Protein AF-A0A9E0LZZ2-F1 (afdb_monomer_lite)

Sequence (57 aa):
MDKNHFICLGECEGVSGLPGVCQAADCSHFEQKLVECSCADGDHRVVRPEIEDSTEE

Secondary structure (DSSP, 8-state):
----EEE--STT--EESSS-B---TTSTTTTPBPEEE--SS----------------

Radius of gyration: 15.21 Å; chains: 1; bounding box: 47×24×28 Å

Structure (mmCIF, N/CA/C/O backbone):
data_AF-A0A9E0LZZ2-F1
#
_entry.id   AF-A0A9E0LZZ2-F1
#
loop_
_atom_site.group_PDB
_atom_site.id
_atom_site.type_symbol
_atom_site.label_atom_id
_atom_site.label_alt_id
_atom_site.label_comp_id
_atom_site.label_asym_id
_atom_site.label_entity_id
_atom_site.label_seq_id
_atom_site.pdbx_PDB_ins_code
_atom_site.Cartn_x
_atom_site.Cartn_y
_atom_site.Cartn_z
_atom_site.occupancy
_atom_site.B_iso_or_equiv
_atom_site.auth_seq_id
_atom_site.auth_comp_id
_atom_site.auth_asym_id
_atom_site.auth_atom_id
_atom_site.pdbx_PDB_model_num
ATOM 1 N N . MET A 1 1 ? 4.853 -4.713 -19.660 1.00 46.09 1 MET A N 1
ATOM 2 C CA . MET A 1 1 ? 5.016 -4.540 -18.207 1.00 46.09 1 MET A CA 1
ATOM 3 C C . MET A 1 1 ? 4.196 -3.343 -17.789 1.00 46.09 1 MET A C 1
ATOM 5 O O . MET A 1 1 ? 4.496 -2.229 -18.210 1.00 46.09 1 MET A O 1
ATOM 9 N N . ASP A 1 2 ? 3.122 -3.596 -17.060 1.00 55.62 2 ASP A N 1
ATOM 10 C CA . ASP A 1 2 ? 2.167 -2.598 -16.599 1.00 55.62 2 ASP A CA 1
ATOM 11 C C . ASP A 1 2 ? 2.827 -1.723 -15.529 1.00 55.62 2 ASP A C 1
ATOM 13 O O . ASP A 1 2 ? 3.049 -2.136 -14.393 1.00 55.62 2 ASP A O 1
ATOM 17 N N . LYS A 1 3 ? 3.204 -0.507 -15.933 1.00 62.62 3 LYS A N 1
ATOM 18 C CA . LYS A 1 3 ? 3.851 0.496 -15.071 1.00 62.62 3 LYS A CA 1
ATOM 19 C C . LYS A 1 3 ? 2.904 1.066 -14.013 1.00 62.62 3 LYS A C 1
ATOM 21 O O . LYS A 1 3 ? 3.350 1.778 -13.127 1.00 62.62 3 LYS A O 1
ATOM 26 N N . ASN A 1 4 ? 1.613 0.769 -14.117 1.00 75.56 4 ASN A N 1
ATOM 27 C CA . ASN A 1 4 ? 0.575 1.300 -13.250 1.00 75.56 4 ASN A CA 1
ATOM 28 C C . ASN A 1 4 ? 0.160 0.212 -12.267 1.00 75.56 4 ASN A C 1
ATOM 30 O O . ASN A 1 4 ? -0.694 -0.621 -12.561 1.00 75.56 4 ASN A O 1
ATOM 34 N N . HIS A 1 5 ? 0.782 0.221 -11.098 1.00 85.81 5 HIS A N 1
ATOM 35 C CA . HIS A 1 5 ? 0.309 -0.533 -9.949 1.00 85.81 5 HIS A CA 1
ATOM 36 C C . HIS A 1 5 ? 0.301 0.379 -8.729 1.00 85.81 5 HIS A C 1
ATOM 38 O O . HIS A 1 5 ? 0.966 1.412 -8.685 1.00 85.81 5 HIS A O 1
ATOM 44 N N . PHE A 1 6 ? -0.496 0.006 -7.746 1.00 89.94 6 PHE A N 1
ATOM 45 C CA . PHE A 1 6 ? -0.759 0.783 -6.556 1.00 89.94 6 PHE A CA 1
ATOM 46 C C . PHE A 1 6 ? -0.225 0.026 -5.355 1.00 89.94 6 PHE A C 1
ATOM 48 O O . PHE A 1 6 ? -0.492 -1.164 -5.202 1.00 89.94 6 PHE A O 1
ATOM 55 N N . ILE A 1 7 ? 0.520 0.716 -4.508 1.00 89.00 7 ILE A N 1
ATOM 56 C CA . ILE A 1 7 ? 1.141 0.155 -3.318 1.00 89.00 7 ILE A CA 1
ATOM 57 C C . ILE A 1 7 ? 0.520 0.742 -2.057 1.00 89.00 7 ILE A C 1
ATOM 59 O O . ILE A 1 7 ? 0.082 1.897 -2.021 1.00 89.00 7 ILE A O 1
ATOM 63 N N . CYS A 1 8 ? 0.476 -0.064 -1.005 1.00 91.75 8 CYS A N 1
ATOM 64 C CA . CYS A 1 8 ? 0.185 0.418 0.330 1.00 91.75 8 CYS A CA 1
ATOM 65 C C . CYS A 1 8 ? 1.481 0.917 0.974 1.00 91.75 8 CYS A C 1
ATOM 67 O O . CYS A 1 8 ? 2.448 0.172 1.067 1.00 91.75 8 CYS A O 1
ATOM 69 N N . LEU A 1 9 ? 1.479 2.164 1.453 1.00 86.81 9 LEU A N 1
ATOM 70 C CA . LEU A 1 9 ? 2.592 2.738 2.226 1.00 86.81 9 LEU A CA 1
ATOM 71 C C . LEU A 1 9 ? 2.597 2.307 3.703 1.00 86.81 9 LEU A C 1
ATOM 73 O O . LEU A 1 9 ? 3.418 2.787 4.479 1.00 86.81 9 LEU A O 1
ATOM 77 N N . GLY A 1 10 ? 1.644 1.465 4.106 1.00 87.69 10 GLY A N 1
ATOM 78 C CA . GLY A 1 10 ? 1.631 0.870 5.434 1.00 87.69 10 GLY A CA 1
ATOM 79 C C . GLY A 1 10 ? 2.534 -0.360 5.516 1.00 87.69 10 GLY A C 1
ATOM 80 O O . GLY A 1 10 ? 3.087 -0.824 4.525 1.00 87.69 10 GLY A O 1
ATOM 81 N N . GLU A 1 11 ? 2.604 -0.946 6.704 1.00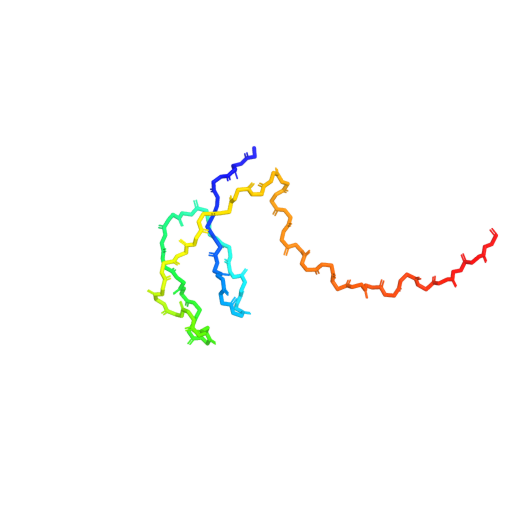 87.81 11 GLU A N 1
ATOM 82 C CA . GLU A 1 11 ? 3.440 -2.117 7.020 1.00 87.81 11 GLU A CA 1
ATOM 83 C C . GLU A 1 11 ? 3.099 -3.405 6.255 1.00 87.81 11 GLU A C 1
ATOM 85 O O . GLU A 1 11 ? 3.854 -4.367 6.307 1.00 87.81 11 GLU A O 1
ATOM 90 N N . CYS A 1 12 ? 1.956 -3.449 5.563 1.00 90.12 12 CYS A N 1
ATOM 91 C CA . CYS A 1 12 ? 1.576 -4.619 4.775 1.00 90.12 12 CYS A CA 1
ATOM 92 C C . CYS A 1 12 ? 2.263 -4.677 3.408 1.00 90.12 12 CYS A C 1
ATOM 94 O O . CYS A 1 12 ? 2.212 -5.728 2.774 1.00 90.12 12 CYS A O 1
ATOM 96 N N . GLU A 1 13 ? 2.811 -3.547 2.933 1.00 86.19 13 GLU A N 1
ATOM 97 C CA . GLU A 1 13 ? 3.530 -3.432 1.654 1.00 86.19 13 GLU A CA 1
ATOM 98 C C . GLU A 1 13 ? 2.746 -4.021 0.460 1.00 86.19 13 GLU A C 1
ATOM 100 O O . GLU A 1 13 ? 3.304 -4.489 -0.532 1.00 86.19 13 GLU A O 1
ATOM 105 N N . GLY A 1 14 ? 1.412 -4.023 0.559 1.00 85.69 14 GLY A N 1
ATOM 106 C CA . GLY A 1 14 ? 0.541 -4.675 -0.410 1.00 85.69 14 GLY A CA 1
ATOM 107 C C . GLY A 1 14 ? 0.586 -3.988 -1.773 1.00 85.69 14 GLY A C 1
ATOM 108 O O . GLY A 1 14 ? 0.555 -2.760 -1.852 1.00 85.69 14 GLY A O 1
ATOM 109 N N . VAL A 1 15 ? 0.589 -4.781 -2.847 1.00 87.56 15 VAL A N 1
ATOM 110 C CA . VAL A 1 15 ? 0.603 -4.310 -4.240 1.00 87.56 15 VAL A CA 1
ATOM 111 C C . VAL A 1 15 ? -0.707 -4.689 -4.937 1.00 87.56 15 VAL A C 1
ATOM 113 O O . VAL A 1 15 ? -1.191 -5.811 -4.802 1.00 87.56 15 VAL A O 1
ATOM 116 N N . SER A 1 16 ? -1.280 -3.767 -5.710 1.00 86.50 16 SER A N 1
ATOM 117 C CA . SER A 1 16 ? -2.513 -3.947 -6.483 1.00 86.50 16 SER A CA 1
ATOM 118 C C . SER A 1 16 ? -2.337 -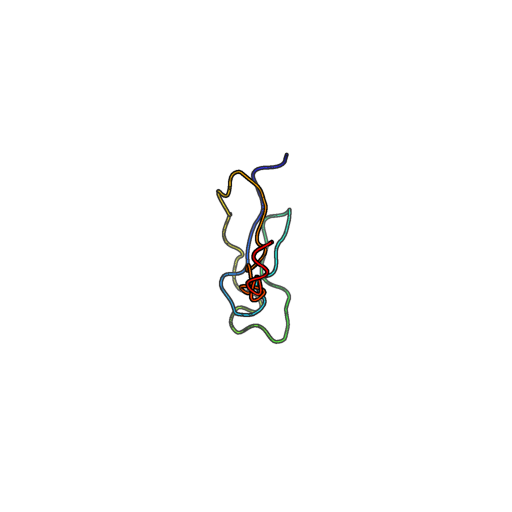3.455 -7.917 1.00 86.50 16 SER A C 1
ATOM 12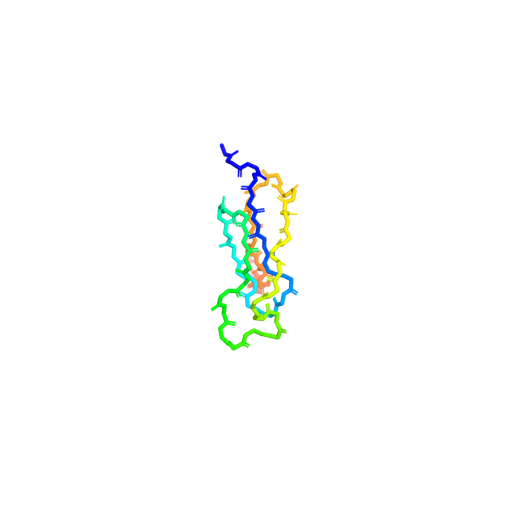0 O O . SER A 1 16 ? -1.791 -2.383 -8.147 1.00 86.50 16 SER A O 1
ATOM 122 N N . GLY A 1 17 ? -2.861 -4.190 -8.898 1.00 85.44 17 GLY A N 1
ATOM 123 C CA . GLY A 1 17 ? -2.914 -3.730 -10.295 1.00 85.44 17 GLY A CA 1
ATOM 124 C C . GLY A 1 17 ? -4.048 -2.739 -10.585 1.00 85.44 17 GLY A C 1
ATOM 125 O O . GLY A 1 17 ? -4.133 -2.206 -11.686 1.00 85.44 17 GLY A O 1
ATOM 126 N N . LEU A 1 18 ? -4.943 -2.503 -9.620 1.00 86.56 18 LEU A N 1
ATOM 127 C CA . LEU A 1 18 ? -6.099 -1.619 -9.768 1.00 86.56 18 LEU A CA 1
ATOM 128 C C . LEU A 1 18 ? -6.081 -0.504 -8.716 1.00 86.56 18 LEU A C 1
ATOM 130 O O . LEU A 1 18 ? -5.699 -0.765 -7.567 1.00 86.56 18 LEU A O 1
ATOM 134 N N . PRO A 1 19 ? -6.540 0.712 -9.074 1.00 89.56 19 PRO A N 1
ATOM 135 C CA . PRO A 1 19 ? -6.718 1.786 -8.109 1.00 89.56 19 PRO A CA 1
ATOM 136 C C . PRO A 1 19 ? -7.758 1.362 -7.074 1.00 8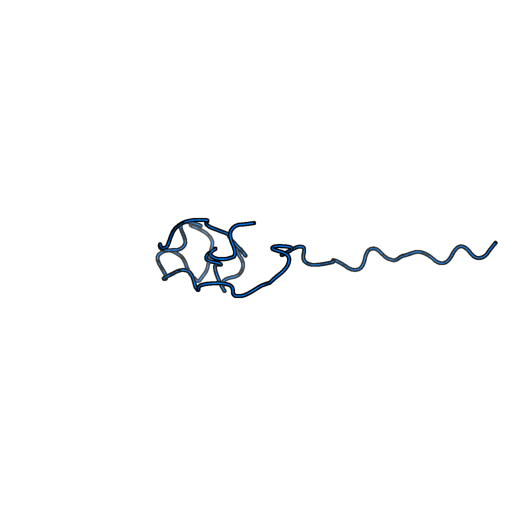9.56 19 PRO A C 1
ATOM 138 O O . PRO A 1 19 ? -8.839 0.882 -7.416 1.00 89.56 19 PRO A O 1
ATOM 141 N N . GLY A 1 20 ? -7.437 1.546 -5.798 1.00 92.38 20 GLY A N 1
ATOM 142 C CA . GLY A 1 20 ? -8.291 1.085 -4.713 1.00 92.38 20 GLY A CA 1
ATOM 143 C C . GLY A 1 20 ? -7.780 1.507 -3.346 1.00 92.38 20 GLY A C 1
ATOM 144 O O . GLY A 1 20 ? -6.979 2.434 -3.219 1.00 92.38 20 GLY A O 1
ATOM 145 N N . VAL A 1 21 ? -8.270 0.817 -2.324 1.00 94.12 21 VAL A N 1
ATOM 146 C CA . VAL A 1 21 ? -7.852 0.989 -0.931 1.00 94.12 21 VAL A CA 1
ATOM 147 C C . VAL A 1 21 ? -7.149 -0.268 -0.429 1.00 94.12 21 VAL A C 1
ATOM 149 O O . VAL A 1 21 ? -7.338 -1.351 -0.982 1.00 94.12 21 VAL A O 1
ATOM 152 N N . CYS A 1 22 ? -6.337 -0.133 0.615 1.00 93.44 22 CYS A N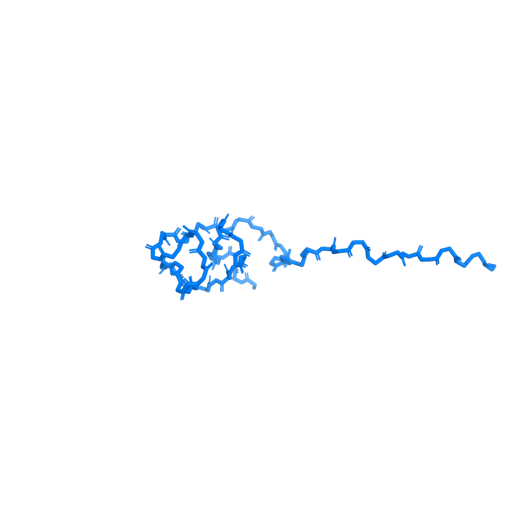 1
ATOM 153 C CA . CYS A 1 22 ? -5.711 -1.272 1.268 1.00 93.44 22 CYS A CA 1
ATOM 154 C C . CYS A 1 22 ? -6.765 -2.142 1.968 1.00 93.44 22 CYS A C 1
ATOM 156 O O . CYS A 1 22 ? -7.587 -1.638 2.731 1.00 93.44 22 CYS A O 1
ATOM 158 N N . GLN A 1 23 ? -6.727 -3.452 1.721 1.00 93.31 23 GLN A N 1
ATOM 159 C CA . GLN A 1 23 ? -7.654 -4.429 2.308 1.00 93.31 23 GLN A CA 1
ATOM 160 C C . GLN A 1 23 ? -7.009 -5.289 3.404 1.00 93.31 23 GLN A C 1
ATOM 162 O O . GLN A 1 23 ? -7.624 -6.235 3.893 1.00 93.31 23 GLN A O 1
ATOM 167 N N . ALA A 1 24 ? -5.770 -4.986 3.790 1.00 92.12 24 ALA A N 1
ATOM 168 C CA . ALA A 1 24 ? -5.086 -5.701 4.856 1.00 92.12 24 ALA A CA 1
ATOM 169 C C . ALA A 1 24 ? -5.650 -5.265 6.215 1.00 92.12 24 ALA A C 1
ATOM 171 O O . ALA A 1 24 ? -5.391 -4.151 6.661 1.00 92.12 24 ALA A O 1
ATOM 172 N N . ALA A 1 25 ? -6.422 -6.147 6.855 1.00 91.56 25 ALA A N 1
ATOM 173 C CA . ALA A 1 25 ? -7.107 -5.869 8.122 1.00 91.56 25 ALA A CA 1
ATOM 174 C C . ALA A 1 25 ? -6.154 -5.508 9.276 1.00 91.56 25 ALA A C 1
ATOM 176 O O . ALA A 1 25 ? -6.548 -4.787 10.185 1.00 91.56 25 ALA A O 1
ATOM 177 N N . ASP A 1 26 ? -4.912 -5.991 9.214 1.00 91.88 26 ASP A N 1
ATOM 178 C CA . ASP A 1 26 ? -3.868 -5.731 10.212 1.00 91.88 26 ASP A CA 1
ATOM 179 C C . ASP A 1 26 ? -2.945 -4.564 9.817 1.00 91.88 26 ASP A C 1
ATOM 181 O O . ASP A 1 26 ? -1.940 -4.305 10.461 1.00 91.88 26 ASP A O 1
ATOM 185 N N . CYS A 1 27 ? -3.247 -3.852 8.727 1.00 92.44 27 CYS A N 1
ATOM 186 C CA . CYS A 1 27 ? -2.436 -2.720 8.311 1.00 92.44 27 CYS A CA 1
ATOM 187 C C . CYS A 1 27 ? -2.921 -1.440 8.983 1.00 92.44 27 CYS A C 1
ATOM 189 O O . CYS A 1 27 ? -4.101 -1.099 8.901 1.00 92.44 27 CYS A O 1
ATOM 191 N N . SER A 1 28 ? -1.990 -0.641 9.502 1.00 93.56 28 SER A N 1
ATOM 192 C CA . SER A 1 28 ? -2.278 0.723 9.967 1.00 93.56 28 SER A CA 1
ATOM 193 C C . SER A 1 28 ? -2.964 1.609 8.905 1.00 93.56 28 SER A C 1
ATOM 195 O O . SER A 1 28 ? -3.563 2.631 9.228 1.00 93.56 28 SER A O 1
ATOM 197 N N . HIS A 1 29 ? -2.876 1.224 7.627 1.00 90.38 29 HIS A N 1
ATOM 198 C CA . HIS A 1 29 ? -3.484 1.898 6.481 1.00 90.38 29 HIS A CA 1
ATOM 199 C C . HIS A 1 29 ? -4.699 1.139 5.911 1.00 90.38 29 HIS A C 1
ATOM 201 O O . HIS A 1 29 ? -5.043 1.333 4.745 1.00 90.38 29 HIS A O 1
ATOM 207 N N . PHE A 1 30 ? -5.358 0.278 6.692 1.00 93.38 30 PHE A N 1
ATOM 208 C CA . PHE A 1 30 ? -6.600 -0.383 6.283 1.00 93.38 30 PHE A CA 1
ATOM 209 C C . PHE A 1 30 ? -7.638 0.640 5.789 1.00 93.38 30 PHE A C 1
ATOM 211 O O . PHE A 1 30 ? -7.811 1.711 6.374 1.00 93.38 30 PHE A O 1
ATOM 218 N N . GLU A 1 31 ? -8.272 0.338 4.654 1.00 94.12 31 GLU A N 1
ATOM 219 C CA . GLU A 1 31 ? -9.227 1.202 3.942 1.00 94.12 31 GLU A CA 1
ATOM 220 C C . GLU A 1 31 ? -8.672 2.570 3.490 1.00 94.12 31 GLU A C 1
ATOM 222 O O . GLU A 1 31 ? -9.412 3.406 2.967 1.00 94.12 31 GLU A O 1
ATOM 227 N N . GLN A 1 32 ? -7.359 2.801 3.594 1.00 92.88 32 GLN A N 1
ATOM 228 C CA . GLN A 1 32 ? -6.706 3.976 3.017 1.00 92.88 32 GLN A CA 1
ATOM 229 C C . GLN A 1 32 ? -6.402 3.760 1.535 1.00 92.88 32 GLN A C 1
ATOM 231 O O . GLN A 1 32 ? -6.109 2.644 1.100 1.00 92.88 32 GLN A O 1
ATOM 236 N N . LYS A 1 33 ? -6.439 4.841 0.747 1.00 93.31 33 LYS A N 1
ATOM 237 C CA . LYS A 1 33 ? -6.117 4.797 -0.688 1.00 93.31 33 LYS A CA 1
ATOM 238 C C . LYS A 1 33 ? -4.706 4.263 -0.924 1.00 93.31 33 LYS A C 1
ATOM 240 O O . LYS A 1 33 ? -3.750 4.725 -0.305 1.00 93.31 33 LYS A O 1
ATOM 245 N N . LEU A 1 34 ? -4.599 3.333 -1.868 1.00 92.25 34 LEU A N 1
ATOM 246 C CA . LEU A 1 34 ? -3.319 2.881 -2.392 1.00 92.25 34 LEU A CA 1
ATOM 247 C C . LEU A 1 34 ? -2.694 3.990 -3.247 1.00 92.25 34 LEU A C 1
ATOM 249 O O . LEU A 1 34 ? -3.396 4.746 -3.926 1.00 92.25 34 LEU A O 1
ATOM 253 N N . VAL A 1 35 ? -1.371 4.082 -3.205 1.00 89.94 35 VAL A N 1
ATOM 254 C CA . VAL A 1 35 ? -0.589 5.107 -3.899 1.00 89.94 35 VAL A CA 1
ATOM 255 C C . VAL A 1 35 ? -0.011 4.506 -5.170 1.00 89.94 35 VAL A C 1
ATOM 257 O O . VAL A 1 35 ? 0.531 3.409 -5.134 1.00 89.94 35 VAL A O 1
ATOM 260 N N . GLU A 1 36 ? -0.128 5.200 -6.300 1.00 89.06 36 GLU A N 1
ATOM 261 C CA . GLU A 1 36 ? 0.462 4.736 -7.562 1.00 89.06 36 GLU A CA 1
ATOM 262 C C . GLU A 1 36 ? 1.995 4.656 -7.430 1.00 89.06 36 GLU A C 1
ATOM 264 O O . GLU A 1 36 ? 2.640 5.643 -7.069 1.00 89.06 36 GLU A O 1
ATOM 269 N N . CYS A 1 37 ? 2.580 3.483 -7.696 1.00 84.19 37 CYS A N 1
ATOM 270 C CA . CYS A 1 37 ? 4.028 3.328 -7.787 1.00 84.19 37 CYS A CA 1
ATOM 271 C C . CYS A 1 37 ? 4.496 3.597 -9.209 1.00 84.19 37 CYS A C 1
ATOM 273 O O . CYS A 1 37 ? 4.080 2.931 -10.154 1.00 84.19 37 CYS A O 1
ATOM 275 N N . SER A 1 38 ? 5.460 4.504 -9.327 1.00 76.56 38 SER A N 1
ATOM 276 C CA . SER A 1 38 ? 6.148 4.824 -10.580 1.00 76.56 38 SER A CA 1
ATOM 277 C C . SER A 1 38 ? 7.451 4.033 -10.756 1.00 76.56 38 SER A C 1
ATOM 279 O O . SER A 1 38 ? 8.409 4.531 -11.347 1.00 76.56 38 SER A O 1
ATOM 281 N N . CYS A 1 39 ? 7.536 2.829 -10.196 1.00 75.62 39 CYS A N 1
ATOM 282 C CA . CYS A 1 39 ? 8.728 1.990 -10.268 1.00 75.62 39 CYS A CA 1
ATOM 283 C C . CYS A 1 39 ? 8.846 1.330 -11.652 1.00 75.62 39 CYS A C 1
ATOM 285 O O . CYS A 1 39 ? 7.884 0.782 -12.188 1.00 75.62 39 CYS A O 1
ATOM 287 N N . ALA A 1 40 ? 10.040 1.406 -12.246 1.00 65.88 40 ALA A N 1
ATOM 288 C CA . ALA A 1 40 ? 10.287 0.959 -13.616 1.00 65.88 40 ALA A CA 1
ATOM 289 C C . ALA A 1 40 ? 10.344 -0.572 -13.751 1.00 65.88 40 ALA A C 1
ATOM 291 O O . ALA A 1 40 ? 9.960 -1.107 -14.792 1.00 65.88 40 ALA A O 1
ATOM 292 N N . ASP A 1 41 ? 10.772 -1.256 -12.690 1.00 66.19 41 ASP A N 1
ATOM 293 C CA . ASP A 1 41 ? 11.103 -2.683 -12.715 1.00 66.19 41 ASP A CA 1
ATOM 294 C C . ASP A 1 41 ? 10.053 -3.562 -12.016 1.00 66.19 41 ASP A C 1
ATOM 296 O O . ASP A 1 41 ? 10.119 -4.785 -12.099 1.00 66.19 41 ASP A O 1
ATOM 300 N N . GLY A 1 42 ? 9.063 -2.957 -11.342 1.00 66.00 42 GLY A N 1
ATOM 301 C CA . GLY A 1 42 ? 8.021 -3.678 -10.594 1.00 66.00 42 GLY A CA 1
ATOM 302 C C . GLY A 1 42 ? 8.546 -4.538 -9.437 1.00 66.00 42 GLY A C 1
ATOM 303 O O . GLY A 1 42 ? 7.771 -5.274 -8.827 1.00 66.00 42 GLY A O 1
ATOM 304 N N . ASP A 1 43 ? 9.842 -4.460 -9.132 1.00 67.31 43 ASP A N 1
ATOM 305 C CA . ASP A 1 43 ? 10.472 -5.244 -8.081 1.00 67.31 43 ASP A CA 1
ATOM 306 C C . ASP A 1 43 ? 10.398 -4.475 -6.755 1.00 67.31 43 ASP A C 1
ATOM 308 O O . ASP A 1 43 ? 11.147 -3.535 -6.500 1.00 67.31 43 ASP A O 1
ATOM 312 N N . HIS A 1 44 ? 9.425 -4.871 -5.932 1.00 67.38 44 HIS A N 1
ATOM 313 C CA . HIS A 1 44 ? 9.253 -4.435 -4.540 1.00 67.38 44 HIS A CA 1
ATOM 314 C C . HIS A 1 44 ? 9.825 -5.455 -3.568 1.00 67.38 44 HIS A C 1
ATOM 316 O O . HIS A 1 44 ? 9.345 -5.587 -2.441 1.00 67.38 44 HIS A O 1
ATOM 322 N N . ARG A 1 45 ? 10.814 -6.250 -3.992 1.00 63.50 45 ARG A N 1
ATOM 323 C CA . ARG A 1 45 ? 11.499 -7.099 -3.029 1.00 63.50 45 ARG A CA 1
ATOM 324 C C . ARG A 1 45 ? 12.280 -6.156 -2.145 1.00 63.50 45 ARG A C 1
ATOM 326 O O . ARG A 1 45 ? 13.276 -5.571 -2.560 1.00 63.50 45 ARG A O 1
ATOM 333 N N . VAL A 1 46 ? 11.829 -6.034 -0.902 1.00 55.59 46 VAL A N 1
ATOM 334 C CA . VAL A 1 46 ? 12.725 -5.713 0.195 1.00 55.59 46 VAL A CA 1
ATOM 335 C C . VAL A 1 46 ? 13.842 -6.742 0.078 1.00 55.59 46 VAL A C 1
ATOM 337 O O . VAL A 1 46 ? 13.676 -7.901 0.459 1.00 55.59 46 VAL A O 1
ATOM 340 N N . VAL A 1 47 ? 14.956 -6.346 -0.538 1.00 53.16 47 VAL A N 1
ATOM 341 C CA . VAL A 1 47 ? 16.232 -7.030 -0.403 1.00 53.16 47 VAL A CA 1
ATOM 342 C C . VAL A 1 47 ? 16.512 -6.945 1.086 1.00 53.16 47 VAL A C 1
ATOM 344 O O . VAL A 1 47 ? 17.119 -6.002 1.584 1.00 53.16 47 VAL A O 1
ATOM 347 N N . ARG A 1 48 ? 15.994 -7.919 1.841 1.00 49.75 48 ARG A N 1
ATOM 348 C CA . ARG A 1 48 ? 16.659 -8.330 3.063 1.00 49.75 48 ARG A CA 1
ATOM 349 C C . ARG A 1 48 ? 18.061 -8.628 2.558 1.00 49.75 48 ARG A C 1
ATOM 351 O O . ARG A 1 48 ? 18.152 -9.446 1.641 1.00 49.75 48 ARG A O 1
ATOM 358 N N . PRO A 1 49 ? 19.105 -7.921 3.020 1.00 53.09 49 PRO A N 1
ATOM 359 C CA . PRO A 1 49 ? 20.449 -8.325 2.689 1.00 53.09 49 PRO A CA 1
ATOM 360 C C . PRO A 1 49 ? 20.562 -9.735 3.257 1.00 53.09 49 PRO A C 1
ATOM 362 O O . PRO A 1 49 ? 20.726 -9.932 4.462 1.00 53.09 49 PRO A O 1
ATOM 365 N N . GLU A 1 50 ? 20.340 -10.729 2.399 1.00 57.66 50 GLU A N 1
ATOM 366 C CA . GLU A 1 50 ? 20.974 -12.007 2.573 1.00 57.66 50 GLU A CA 1
ATOM 367 C C . GLU A 1 50 ? 22.433 -11.623 2.702 1.00 57.66 50 GLU A C 1
ATOM 369 O O . GLU A 1 50 ? 22.991 -10.914 1.863 1.00 57.66 50 GLU A O 1
ATOM 374 N N . ILE A 1 51 ? 22.966 -11.932 3.875 1.00 61.22 51 ILE A N 1
ATOM 375 C CA . ILE A 1 51 ? 24.386 -11.985 4.118 1.00 61.22 51 ILE A CA 1
ATOM 376 C C . ILE A 1 51 ? 24.931 -12.791 2.934 1.00 61.22 51 ILE A C 1
ATOM 378 O O . ILE A 1 51 ? 24.788 -14.012 2.913 1.00 61.22 51 ILE A O 1
ATOM 382 N N . GLU A 1 52 ? 25.442 -12.111 1.906 1.00 60.59 52 GLU A N 1
ATOM 383 C CA . GLU A 1 52 ? 26.288 -12.731 0.900 1.00 60.59 52 GLU A CA 1
ATOM 384 C C . GLU A 1 52 ? 27.591 -12.970 1.651 1.00 60.59 52 GLU A C 1
ATOM 386 O O . GLU A 1 52 ? 28.465 -12.111 1.769 1.00 60.59 52 GLU A O 1
ATOM 391 N N . ASP A 1 53 ? 27.559 -14.092 2.364 1.00 56.00 53 ASP A N 1
ATOM 392 C CA . ASP A 1 53 ? 28.653 -14.686 3.088 1.00 56.00 53 ASP A CA 1
ATOM 393 C C . ASP A 1 53 ? 29.830 -14.773 2.128 1.00 56.00 53 ASP A C 1
ATOM 395 O O . ASP A 1 53 ? 29.784 -15.442 1.095 1.00 56.00 53 ASP A O 1
ATOM 399 N N . SER A 1 54 ? 30.860 -14.013 2.474 1.00 69.12 54 SER A N 1
ATOM 400 C CA . SER A 1 54 ? 32.203 -14.117 1.953 1.00 69.12 54 SER A CA 1
ATOM 401 C C . SER A 1 54 ? 32.576 -15.582 1.730 1.00 69.12 54 SER A C 1
ATOM 403 O O . SER A 1 54 ? 32.871 -16.300 2.679 1.00 69.12 54 SER A O 1
ATOM 405 N N . THR A 1 55 ? 32.645 -16.029 0.483 1.00 62.03 55 THR A N 1
ATOM 406 C CA . THR A 1 55 ? 33.561 -17.118 0.144 1.00 62.03 55 THR A CA 1
ATOM 407 C C . THR A 1 55 ? 34.405 -16.659 -1.032 1.00 62.03 55 THR A C 1
ATOM 409 O O . THR A 1 55 ? 34.002 -16.704 -2.190 1.00 62.03 55 THR A O 1
ATOM 412 N N . GLU A 1 56 ? 35.564 -16.113 -0.667 1.00 71.56 56 GLU A N 1
ATOM 413 C CA . GLU A 1 56 ? 36.755 -16.071 -1.506 1.00 71.56 56 GLU A CA 1
ATOM 414 C C . GLU A 1 56 ? 37.090 -17.497 -1.971 1.00 71.56 56 GLU A C 1
ATOM 416 O O . GLU A 1 56 ? 37.203 -18.397 -1.138 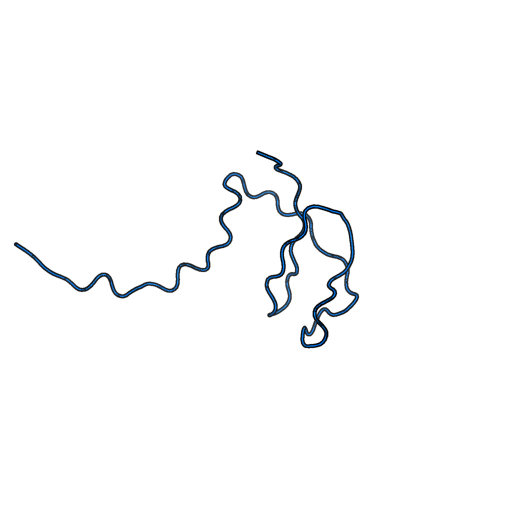1.00 71.56 56 GLU A O 1
ATOM 421 N N . GLU A 1 57 ? 37.317 -17.681 -3.272 1.00 68.56 57 GLU A N 1
ATOM 422 C CA . GLU A 1 57 ? 38.146 -18.768 -3.812 1.00 68.56 57 GLU A CA 1
ATOM 423 C C . GLU A 1 57 ? 38.996 -18.284 -4.993 1.00 68.56 57 GLU A C 1
ATOM 425 O O . GLU A 1 57 ? 38.476 -17.522 -5.843 1.00 68.56 57 GLU A O 1
#

pLDDT: mean 78.55, std 14.61, range [46.09, 94.12]

Foldseek 3Di:
DLQWWFFDPWPVRDIGNDWAFDCPPPTPRHRHTTHTDNDPPPDPPPCPPPPPPDDDD